Protein AF-A0A9D5JDW1-F1 (afdb_monomer_lite)

Radius of gyration: 13.26 Å; chains: 1; bounding box: 32×32×29 Å

Secondary structure (DSSP, 8-state):
------S---EEEE-HHHHHT---SSSEEEE-TTSPTTEEEEEETTEEEEEETT-HHHHHHHHHTT--

Foldseek 3Di:
DPDQQPDFQKEKEAAPVVLVVDDDSPYHYDHDNVDDHQWIWIAGPVGIDTDHPVPVVVVVVCVVVVPD

Sequence (68 aa):
AIEAAGESGVEVRLNPVDAEACIDENARVLADSALGRGTVVASGAMGSVFASLHDRSLLLARWAAGEK

pLDDT: mean 74.16, std 15.22, range [34.78, 91.62]

Structure (mmCIF, N/CA/C/O backbone):
data_AF-A0A9D5JDW1-F1
#
_entry.id   AF-A0A9D5JDW1-F1
#
loop_
_atom_site.group_PDB
_atom_site.id
_atom_site.type_symbol
_atom_site.label_atom_id
_atom_site.label_alt_id
_atom_site.label_comp_id
_atom_site.label_asym_id
_atom_site.label_entity_id
_atom_site.label_seq_id
_atom_site.pdbx_PDB_ins_code
_atom_site.Cartn_x
_atom_site.Cartn_y
_atom_site.Cartn_z
_atom_site.occupancy
_atom_site.B_iso_or_equiv
_atom_site.auth_seq_id
_atom_site.auth_comp_id
_atom_site.auth_asym_id
_atom_site.auth_atom_id
_atom_site.pdbx_PDB_model_num
ATOM 1 N N . ALA A 1 1 ? 16.135 16.199 -0.904 1.00 37.16 1 ALA A N 1
ATOM 2 C CA . ALA A 1 1 ? 15.996 15.008 -1.757 1.00 37.16 1 ALA A CA 1
ATOM 3 C C . ALA A 1 1 ? 15.714 13.842 -0.829 1.00 37.16 1 ALA A C 1
ATOM 5 O O . ALA A 1 1 ? 16.499 13.639 0.086 1.00 37.16 1 ALA A O 1
ATOM 6 N N . ILE A 1 2 ? 14.568 13.179 -0.965 1.00 34.78 2 ILE A N 1
ATOM 7 C CA . ILE A 1 2 ? 14.317 11.920 -0.257 1.00 34.78 2 ILE A CA 1
ATOM 8 C C . ILE A 1 2 ? 14.646 10.840 -1.282 1.00 34.78 2 ILE A C 1
ATOM 10 O O . ILE A 1 2 ? 13.826 10.510 -2.133 1.00 34.78 2 ILE A O 1
ATOM 14 N N . GLU A 1 3 ? 15.906 10.415 -1.274 1.00 48.94 3 GLU A N 1
ATOM 15 C CA . GLU A 1 3 ? 16.375 9.242 -2.003 1.00 48.94 3 GLU A CA 1
ATOM 16 C C . GLU A 1 3 ? 16.445 8.080 -1.018 1.00 48.94 3 GLU A C 1
ATOM 18 O O . GLU A 1 3 ? 17.255 8.106 -0.097 1.00 48.94 3 GLU A O 1
ATOM 23 N N . ALA A 1 4 ? 15.563 7.102 -1.211 1.00 39.97 4 ALA A N 1
ATOM 24 C CA . ALA A 1 4 ? 15.750 5.696 -0.854 1.00 39.97 4 ALA A CA 1
ATOM 25 C C . ALA A 1 4 ? 14.551 4.910 -1.410 1.00 39.97 4 ALA A C 1
ATOM 27 O O . ALA A 1 4 ? 13.671 4.476 -0.677 1.00 39.97 4 ALA A O 1
ATOM 28 N N . ALA A 1 5 ? 14.482 4.769 -2.737 1.00 45.41 5 ALA A N 1
ATOM 29 C CA . ALA A 1 5 ? 13.716 3.681 -3.334 1.00 45.41 5 ALA A CA 1
ATOM 30 C C . ALA A 1 5 ? 14.604 2.436 -3.246 1.00 45.41 5 ALA A C 1
ATOM 32 O O . ALA A 1 5 ? 15.358 2.136 -4.172 1.00 45.41 5 ALA A O 1
ATOM 33 N N . GLY A 1 6 ? 14.591 1.777 -2.088 1.00 42.22 6 GLY A N 1
ATOM 34 C CA . GLY A 1 6 ? 15.192 0.461 -1.936 1.00 42.22 6 GLY A CA 1
ATOM 35 C C . GLY A 1 6 ? 14.398 -0.532 -2.773 1.00 42.22 6 GLY A C 1
ATOM 36 O O . GLY A 1 6 ? 13.369 -1.000 -2.320 1.00 42.22 6 GLY A O 1
ATOM 37 N N . GLU A 1 7 ? 14.821 -0.728 -4.023 1.00 50.16 7 GLU A N 1
ATOM 38 C CA . GLU A 1 7 ? 14.823 -1.942 -4.864 1.00 50.16 7 GLU A CA 1
ATOM 39 C C . GLU A 1 7 ? 13.703 -3.010 -4.788 1.00 50.16 7 GLU A C 1
ATOM 41 O O . GLU A 1 7 ? 13.820 -4.059 -5.415 1.00 50.16 7 GLU A O 1
ATOM 46 N N . SER A 1 8 ? 12.580 -2.770 -4.122 1.00 54.81 8 SER A N 1
ATOM 47 C CA . SER A 1 8 ? 11.363 -3.559 -4.258 1.00 54.81 8 SER A CA 1
ATOM 48 C C . SER A 1 8 ? 10.445 -2.752 -5.158 1.00 54.81 8 SER A C 1
ATOM 50 O O . SER A 1 8 ? 10.001 -1.665 -4.799 1.00 54.81 8 SER A O 1
ATOM 52 N N . GLY A 1 9 ? 10.180 -3.241 -6.369 1.00 72.44 9 GLY A N 1
ATOM 53 C CA . GLY A 1 9 ? 9.291 -2.603 -7.351 1.00 72.44 9 GLY A CA 1
ATOM 54 C C . GLY A 1 9 ? 7.813 -2.581 -6.934 1.00 72.44 9 GLY A C 1
ATOM 55 O O . GLY A 1 9 ? 6.945 -2.770 -7.782 1.00 72.44 9 GLY A O 1
ATOM 56 N N . VAL A 1 10 ? 7.540 -2.426 -5.636 1.00 81.00 10 VAL A N 1
ATOM 57 C CA . VAL A 1 10 ? 6.227 -2.385 -5.009 1.00 81.00 10 VAL A CA 1
ATOM 58 C C . VAL A 1 10 ? 5.882 -0.933 -4.683 1.00 81.00 10 VAL A C 1
ATOM 60 O O . VAL A 1 10 ? 6.544 -0.260 -3.892 1.00 81.00 10 VAL A O 1
ATOM 63 N N . GLU A 1 11 ? 4.816 -0.456 -5.310 1.00 89.00 11 GLU A N 1
ATOM 64 C CA . GLU A 1 11 ? 4.188 0.832 -5.049 1.00 89.00 11 GLU A CA 1
ATOM 65 C C . GLU A 1 11 ? 2.952 0.613 -4.177 1.00 89.00 11 GLU A C 1
ATOM 67 O O . GLU A 1 11 ? 2.088 -0.197 -4.509 1.00 89.00 11 GLU A O 1
ATOM 72 N N . VAL A 1 12 ? 2.845 1.342 -3.070 1.00 89.06 12 VAL A N 1
ATOM 73 C CA . VAL A 1 12 ? 1.702 1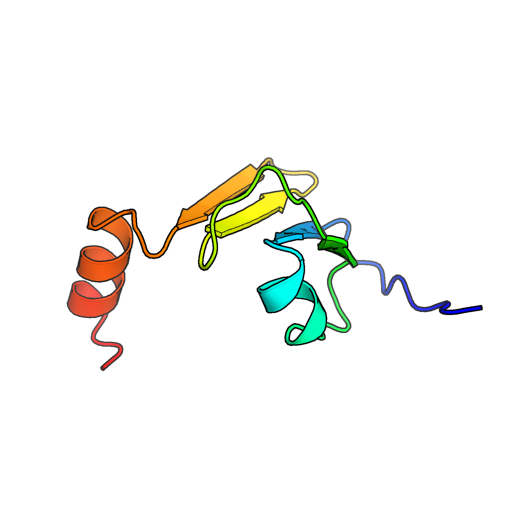.271 -2.157 1.00 89.06 12 VAL A CA 1
ATOM 74 C C . VAL A 1 12 ? 0.973 2.604 -2.189 1.00 89.06 12 VAL A C 1
ATOM 76 O O . VAL A 1 12 ? 1.544 3.635 -1.855 1.00 89.06 12 VAL A O 1
ATOM 79 N N . ARG A 1 13 ? -0.304 2.594 -2.567 1.00 91.25 13 ARG A N 1
ATOM 80 C CA . ARG A 1 13 ? -1.176 3.771 -2.568 1.00 91.25 13 ARG A CA 1
ATOM 81 C C . ARG A 1 13 ? -2.117 3.707 -1.372 1.00 91.25 13 ARG A C 1
ATOM 83 O O . ARG A 1 13 ? -2.775 2.687 -1.151 1.00 91.25 13 ARG A O 1
ATOM 90 N N . LEU A 1 14 ? -2.167 4.797 -0.615 1.00 90.00 14 LEU A N 1
ATOM 91 C CA . LEU A 1 14 ? -2.947 4.958 0.615 1.00 90.00 14 LEU A CA 1
ATOM 92 C C . LEU A 1 14 ? -3.697 6.289 0.600 1.00 90.00 14 LEU A C 1
ATOM 94 O O . LEU A 1 14 ? -3.287 7.222 -0.086 1.00 90.00 14 LEU A O 1
ATOM 98 N N . ASN A 1 15 ? -4.744 6.425 1.414 1.00 91.62 15 ASN A N 1
ATOM 99 C CA . ASN A 1 15 ? -5.309 7.746 1.700 1.00 91.62 15 ASN A CA 1
ATOM 100 C C . ASN A 1 15 ? -4.216 8.677 2.280 1.00 91.62 15 ASN A C 1
ATOM 102 O O . ASN A 1 15 ? -3.408 8.198 3.075 1.00 91.62 15 ASN A O 1
ATOM 106 N N . PRO A 1 16 ? -4.190 9.989 1.964 1.00 88.00 16 PRO A N 1
ATOM 107 C CA . PRO A 1 16 ? -3.129 10.893 2.415 1.00 88.00 16 PRO A CA 1
ATOM 108 C C . PRO A 1 16 ? -2.875 10.888 3.926 1.00 88.00 16 PRO A C 1
ATOM 110 O O . PRO A 1 16 ? -1.724 10.883 4.344 1.00 88.00 16 PRO A O 1
ATOM 113 N N . VAL A 1 17 ? -3.931 10.808 4.743 1.00 88.19 17 VAL A N 1
ATOM 114 C CA . VAL A 1 17 ? -3.801 10.777 6.212 1.00 88.19 17 VAL A CA 1
ATOM 115 C C . VAL A 1 17 ? -3.112 9.496 6.684 1.00 88.19 17 VAL A C 1
ATOM 117 O O . VAL A 1 17 ? -2.347 9.506 7.642 1.00 88.19 17 VAL A O 1
ATOM 120 N N . ASP A 1 18 ? -3.388 8.379 6.015 1.00 85.44 18 ASP A N 1
ATOM 121 C CA . ASP A 1 18 ? -2.821 7.081 6.374 1.00 85.44 18 ASP A CA 1
ATOM 122 C C . ASP A 1 18 ? -1.402 6.924 5.791 1.00 85.44 18 ASP A C 1
ATOM 124 O O . ASP A 1 18 ? -0.551 6.293 6.411 1.00 85.44 18 ASP A O 1
ATOM 128 N N . ALA A 1 19 ? -1.124 7.555 4.642 1.00 85.12 19 ALA A N 1
ATOM 129 C CA . ALA A 1 19 ? 0.199 7.627 4.025 1.00 85.12 19 ALA A CA 1
ATOM 130 C C . ALA A 1 19 ? 1.196 8.421 4.881 1.00 85.12 19 ALA A C 1
ATOM 132 O O . ALA A 1 19 ? 2.339 8.004 5.015 1.00 85.12 19 ALA A O 1
ATOM 133 N N . GLU A 1 20 ? 0.767 9.527 5.498 1.00 83.94 20 GLU A N 1
ATOM 134 C CA . GLU A 1 20 ? 1.613 10.301 6.422 1.00 83.94 20 GLU A CA 1
ATOM 135 C C . GLU A 1 20 ? 2.062 9.481 7.638 1.00 83.94 20 GLU A C 1
ATOM 137 O O . GLU A 1 20 ? 3.160 9.678 8.155 1.00 83.94 20 GLU A O 1
ATOM 142 N N . ALA A 1 21 ? 1.220 8.549 8.087 1.00 79.62 21 ALA A N 1
ATOM 143 C CA . ALA A 1 21 ? 1.518 7.656 9.200 1.00 79.62 21 ALA A CA 1
ATOM 144 C C . ALA A 1 21 ? 2.255 6.371 8.773 1.00 79.62 21 ALA A C 1
ATOM 146 O O . ALA A 1 21 ? 2.675 5.597 9.635 1.00 79.62 21 ALA A O 1
ATOM 147 N N . CYS A 1 22 ? 2.399 6.119 7.469 1.00 77.69 22 CYS A N 1
ATOM 148 C CA . CYS A 1 22 ? 2.995 4.906 6.924 1.00 77.69 22 CYS A CA 1
ATOM 149 C C . CYS A 1 22 ? 4.412 5.188 6.420 1.00 77.69 22 CYS A C 1
ATOM 151 O O . CYS A 1 22 ? 4.617 5.923 5.457 1.00 77.69 22 CYS A O 1
ATOM 153 N N . ILE A 1 23 ? 5.394 4.566 7.067 1.00 73.31 23 ILE A N 1
ATOM 154 C CA . ILE A 1 23 ? 6.790 4.589 6.636 1.00 73.31 23 ILE A CA 1
ATOM 155 C C . ILE A 1 23 ? 7.186 3.141 6.376 1.00 73.31 23 ILE A C 1
ATOM 157 O O . ILE A 1 23 ? 7.211 2.334 7.304 1.00 73.31 23 ILE A O 1
ATOM 161 N N . ASP A 1 24 ? 7.472 2.825 5.118 1.00 74.44 24 ASP A N 1
ATOM 162 C CA . ASP A 1 24 ? 8.001 1.530 4.699 1.00 74.44 24 ASP A CA 1
ATOM 163 C C . ASP A 1 24 ? 9.295 1.771 3.916 1.00 74.44 24 ASP A C 1
ATOM 165 O O . ASP A 1 24 ? 9.315 2.544 2.960 1.00 74.44 24 ASP A O 1
ATOM 169 N N . GLU A 1 25 ? 10.392 1.157 4.356 1.00 75.94 25 GLU A N 1
ATOM 170 C CA . GLU A 1 25 ? 11.712 1.302 3.727 1.00 75.94 25 GLU A CA 1
ATOM 171 C C . GLU A 1 25 ? 11.872 0.458 2.451 1.00 75.94 25 GLU A C 1
ATOM 173 O O . GLU A 1 25 ? 12.771 0.709 1.650 1.00 75.94 25 GLU A O 1
ATOM 178 N N . ASN A 1 26 ? 10.984 -0.519 2.245 1.00 76.38 26 ASN A N 1
ATOM 179 C CA . ASN A 1 26 ? 11.010 -1.463 1.131 1.00 76.38 26 ASN A CA 1
ATOM 180 C C . ASN A 1 26 ? 9.931 -1.172 0.083 1.00 76.38 26 ASN A C 1
ATOM 182 O O . ASN A 1 26 ? 9.861 -1.871 -0.924 1.00 76.38 26 ASN A O 1
ATOM 186 N N . ALA A 1 27 ? 9.062 -0.188 0.305 1.00 79.12 27 ALA A N 1
ATOM 187 C CA . ALA A 1 27 ? 7.984 0.135 -0.615 1.00 79.12 27 ALA A CA 1
ATOM 188 C C . ALA A 1 27 ? 7.887 1.637 -0.862 1.00 79.12 27 ALA A C 1
ATOM 190 O O . ALA A 1 27 ? 8.063 2.467 0.029 1.00 79.12 27 ALA A O 1
ATOM 191 N N . ARG A 1 28 ? 7.527 2.004 -2.093 1.00 84.88 28 ARG A N 1
ATOM 192 C CA . ARG A 1 28 ? 7.218 3.397 -2.403 1.00 84.88 28 ARG A CA 1
ATOM 193 C C . ARG A 1 28 ? 5.786 3.699 -1.981 1.00 84.88 28 ARG A C 1
ATOM 195 O O . ARG A 1 28 ? 4.849 3.332 -2.687 1.00 84.88 28 ARG A O 1
ATOM 202 N N . VAL A 1 29 ? 5.624 4.399 -0.862 1.00 87.06 29 VAL A N 1
ATOM 203 C CA . VAL A 1 29 ? 4.310 4.854 -0.392 1.00 87.06 29 VAL A CA 1
ATOM 204 C C . VAL A 1 29 ? 3.903 6.140 -1.116 1.00 87.06 29 VAL A C 1
ATOM 206 O O . VAL A 1 29 ? 4.650 7.118 -1.155 1.00 87.06 29 VAL A O 1
ATOM 209 N N . LEU A 1 30 ? 2.707 6.142 -1.701 1.00 88.69 30 LEU A N 1
ATOM 210 C CA . LEU A 1 30 ? 2.091 7.273 -2.384 1.00 88.69 30 LEU A CA 1
ATOM 211 C C . LEU A 1 30 ? 0.742 7.610 -1.747 1.00 88.69 30 LEU A C 1
ATOM 213 O O . LEU A 1 30 ? -0.093 6.740 -1.500 1.00 88.69 30 LEU A O 1
ATOM 217 N N . ALA A 1 31 ? 0.511 8.901 -1.538 1.00 89.44 31 ALA A N 1
ATOM 218 C CA . ALA A 1 31 ? -0.783 9.414 -1.118 1.00 89.44 31 ALA A CA 1
ATOM 219 C C . ALA A 1 31 ? -1.738 9.518 -2.320 1.00 89.44 31 ALA A C 1
ATOM 221 O O . ALA A 1 31 ? -1.405 10.121 -3.340 1.00 89.44 31 ALA A O 1
ATOM 222 N N . ASP A 1 32 ? -2.940 8.967 -2.178 1.00 90.50 32 ASP A N 1
ATOM 223 C CA . ASP A 1 32 ? -4.003 8.973 -3.177 1.00 90.50 32 ASP A CA 1
ATOM 224 C C . ASP A 1 32 ? -5.332 9.376 -2.524 1.00 90.50 32 ASP A C 1
ATOM 226 O O . ASP A 1 32 ? -5.945 8.625 -1.762 1.00 90.50 32 ASP A O 1
ATOM 230 N N . SER A 1 33 ? 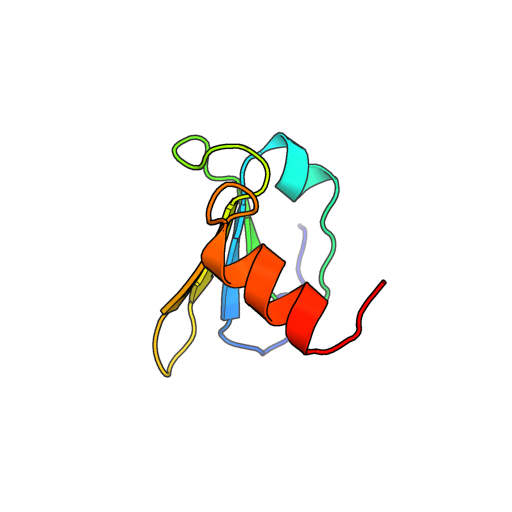-5.779 10.599 -2.807 1.00 88.25 33 SER A N 1
ATOM 231 C CA . SER A 1 33 ? -7.002 11.174 -2.238 1.00 88.25 33 SER A CA 1
ATOM 232 C C . SER A 1 33 ? -8.289 10.552 -2.781 1.00 88.25 33 SER A C 1
ATOM 234 O O . SER A 1 33 ? -9.351 10.786 -2.203 1.00 88.25 33 SER A O 1
ATOM 236 N N . ALA A 1 34 ? -8.217 9.751 -3.850 1.00 88.38 34 ALA A N 1
ATOM 237 C CA . ALA A 1 34 ? -9.360 8.982 -4.331 1.00 88.38 34 ALA A CA 1
ATOM 238 C C . ALA A 1 34 ? -9.638 7.751 -3.451 1.00 88.38 34 ALA A C 1
ATOM 240 O O . ALA A 1 34 ? -10.744 7.209 -3.484 1.00 88.38 34 ALA A O 1
ATOM 241 N N . LEU A 1 35 ? -8.660 7.311 -2.648 1.00 83.94 35 LEU A N 1
ATOM 242 C CA . LEU A 1 35 ? -8.829 6.202 -1.716 1.00 83.94 35 LEU A CA 1
ATOM 243 C C . LEU A 1 35 ? -9.487 6.676 -0.418 1.00 83.94 35 LEU A C 1
ATOM 245 O O . LEU A 1 35 ? -9.051 7.637 0.220 1.00 83.94 35 LEU A O 1
ATOM 249 N N . GLY A 1 36 ? -10.522 5.956 0.017 1.00 85.06 36 GLY A N 1
ATOM 250 C CA . GLY A 1 36 ? -11.078 6.122 1.359 1.00 85.06 36 GLY A CA 1
ATOM 251 C C . GLY A 1 36 ? -10.080 5.674 2.429 1.00 85.06 36 GLY A C 1
ATOM 252 O O . GLY A 1 36 ? -9.267 4.780 2.185 1.00 85.06 36 GLY A O 1
ATOM 253 N N . ARG A 1 37 ? -10.152 6.265 3.628 1.00 84.19 37 ARG A N 1
ATOM 254 C CA . ARG A 1 37 ? -9.292 5.866 4.758 1.00 84.19 37 ARG A CA 1
ATOM 255 C C . ARG A 1 37 ? -9.365 4.363 5.028 1.00 84.19 37 ARG A C 1
ATOM 257 O O . ARG A 1 37 ? -10.422 3.749 4.871 1.00 84.19 37 ARG A O 1
ATOM 264 N N . GLY A 1 38 ? -8.242 3.778 5.434 1.00 83.44 38 GLY A N 1
ATOM 265 C CA . GLY A 1 38 ? -8.132 2.339 5.676 1.00 83.44 38 GLY A CA 1
ATOM 266 C C . GLY A 1 38 ? -8.164 1.485 4.406 1.00 83.44 38 GLY A C 1
ATOM 267 O O . GLY A 1 38 ? -8.419 0.286 4.497 1.00 83.44 38 GLY A O 1
ATOM 268 N N . THR A 1 39 ? -7.949 2.089 3.234 1.00 86.62 39 THR A N 1
ATOM 269 C CA . THR A 1 39 ? -7.792 1.388 1.954 1.00 86.62 39 THR A CA 1
ATOM 270 C C . THR A 1 39 ? -6.331 1.413 1.527 1.00 86.62 39 THR A C 1
ATOM 272 O O . THR A 1 39 ? -5.679 2.453 1.593 1.00 86.62 39 THR A O 1
ATOM 275 N N . VAL A 1 40 ? -5.845 0.263 1.075 1.00 87.94 40 VAL A N 1
ATOM 276 C CA . VAL A 1 40 ? -4.476 0.008 0.643 1.00 87.94 40 VAL A CA 1
ATOM 277 C C . VAL A 1 40 ? -4.498 -0.630 -0.733 1.00 87.94 40 VAL A C 1
ATOM 279 O O . VAL A 1 40 ? -5.187 -1.627 -0.957 1.00 87.94 40 VAL A O 1
ATOM 282 N N . VAL A 1 41 ? -3.709 -0.078 -1.647 1.00 88.50 41 VAL A N 1
ATOM 283 C CA . VAL A 1 41 ? -3.475 -0.674 -2.961 1.00 88.50 41 VAL A CA 1
ATOM 284 C C . VAL A 1 41 ? -1.982 -0.881 -3.128 1.00 88.50 41 VAL A C 1
ATOM 286 O O . VAL A 1 41 ? -1.248 0.083 -3.300 1.00 88.50 41 VAL A O 1
ATOM 289 N N . ALA A 1 42 ? -1.530 -2.129 -3.080 1.00 87.31 42 ALA A N 1
ATOM 290 C CA . ALA A 1 42 ? -0.139 -2.482 -3.334 1.00 87.31 42 ALA A CA 1
ATOM 291 C C . ALA A 1 42 ? -0.014 -3.011 -4.763 1.00 87.31 42 ALA A C 1
ATOM 293 O O . ALA A 1 42 ? -0.715 -3.945 -5.135 1.00 87.31 42 ALA A O 1
ATOM 294 N N . SER A 1 43 ? 0.855 -2.424 -5.576 1.00 85.56 43 SER A N 1
ATOM 295 C CA . SER A 1 43 ? 1.088 -2.816 -6.966 1.00 85.56 43 SER A CA 1
ATOM 296 C C . SER A 1 43 ? 2.548 -3.178 -7.161 1.00 85.56 43 SER A C 1
ATOM 298 O O . SER A 1 43 ? 3.425 -2.408 -6.790 1.00 85.56 43 SER A O 1
ATOM 300 N N . GLY A 1 44 ? 2.808 -4.336 -7.757 1.00 84.81 44 GLY A N 1
ATOM 301 C CA . GLY A 1 44 ? 4.152 -4.772 -8.117 1.00 84.81 44 GLY A CA 1
ATOM 302 C C . GLY A 1 44 ? 4.181 -5.476 -9.468 1.00 84.81 44 GLY A C 1
ATOM 303 O O . GLY A 1 44 ? 3.170 -5.577 -10.162 1.00 84.81 44 GLY A O 1
ATOM 304 N N . ALA A 1 45 ? 5.345 -6.011 -9.837 1.00 78.69 45 ALA A N 1
ATOM 305 C CA . ALA A 1 45 ? 5.558 -6.649 -11.139 1.00 78.69 45 ALA A CA 1
ATOM 306 C C . ALA A 1 45 ? 4.604 -7.827 -11.432 1.00 78.69 45 ALA A C 1
ATOM 308 O O . ALA A 1 45 ? 4.322 -8.111 -12.593 1.00 78.69 45 ALA A O 1
ATOM 309 N N . MET A 1 46 ? 4.103 -8.510 -10.396 1.00 79.31 46 MET A N 1
ATOM 310 C CA . MET A 1 46 ? 3.187 -9.650 -10.540 1.00 79.31 46 MET A CA 1
ATOM 311 C C . MET A 1 46 ? 1.699 -9.273 -10.479 1.00 79.31 46 MET A C 1
ATOM 313 O O . MET A 1 46 ? 0.850 -10.151 -10.617 1.00 79.31 46 MET A O 1
ATOM 317 N N . GLY A 1 47 ? 1.369 -7.992 -10.293 1.00 76.38 47 GLY A N 1
ATOM 318 C CA . GLY A 1 47 ? -0.007 -7.500 -10.228 1.00 76.38 47 GLY A CA 1
ATOM 319 C C . GLY A 1 47 ? -0.276 -6.603 -9.023 1.00 76.38 47 GLY A C 1
ATOM 320 O O . GLY A 1 47 ? 0.641 -6.193 -8.309 1.00 76.38 47 GLY A O 1
ATOM 321 N N . SER A 1 48 ? -1.556 -6.303 -8.808 1.00 81.19 48 SER A N 1
ATOM 322 C CA . SER A 1 48 ? -2.015 -5.415 -7.739 1.00 81.19 48 SER A CA 1
ATOM 323 C C . SER A 1 48 ? -2.886 -6.157 -6.734 1.00 81.19 48 SER A C 1
ATOM 325 O O . SER A 1 48 ? -3.762 -6.938 -7.104 1.00 81.19 48 SER A O 1
ATOM 327 N N . VAL A 1 49 ? -2.668 -5.870 -5.456 1.00 83.62 49 VAL A N 1
ATOM 328 C CA . VAL A 1 49 ? -3.482 -6.321 -4.331 1.00 83.62 49 VAL A CA 1
ATOM 329 C C . VAL A 1 49 ? -4.242 -5.124 -3.782 1.00 83.62 49 VAL A C 1
ATOM 331 O O . VAL A 1 49 ? -3.665 -4.071 -3.509 1.00 83.62 49 VAL A O 1
ATOM 334 N N . PHE A 1 50 ? -5.546 -5.305 -3.609 1.00 83.81 50 PHE A N 1
ATOM 335 C CA . PHE A 1 50 ? -6.435 -4.327 -3.002 1.00 83.81 50 PHE A CA 1
ATOM 336 C C . PHE A 1 50 ? -6.875 -4.836 -1.630 1.00 83.81 50 PHE A C 1
ATOM 338 O O . PHE A 1 50 ? -7.375 -5.955 -1.515 1.00 83.81 50 PHE A O 1
ATOM 345 N N . ALA A 1 51 ? -6.707 -4.012 -0.601 1.00 80.44 51 ALA A N 1
ATOM 346 C CA . ALA A 1 51 ? -7.195 -4.284 0.739 1.00 80.44 51 ALA A CA 1
ATOM 347 C C . ALA A 1 51 ? -7.940 -3.067 1.282 1.00 80.44 51 ALA A C 1
ATOM 349 O O . ALA A 1 51 ? -7.476 -1.939 1.162 1.00 80.44 51 ALA A O 1
ATOM 350 N N . SER A 1 52 ? -9.092 -3.275 1.909 1.00 82.62 52 SER A N 1
ATOM 351 C CA . SER A 1 52 ? -9.811 -2.199 2.587 1.00 82.62 52 SER A CA 1
ATOM 352 C C . SER A 1 52 ? -10.359 -2.689 3.913 1.00 82.62 52 SER A C 1
ATOM 354 O O . SER A 1 52 ? -10.925 -3.774 3.988 1.00 82.62 52 SER A O 1
ATOM 356 N N . LEU A 1 53 ? -10.245 -1.869 4.957 1.00 72.50 53 LEU A N 1
ATOM 357 C CA . LEU A 1 53 ? -10.899 -2.119 6.245 1.00 72.50 53 LEU A CA 1
ATOM 358 C C . LEU A 1 53 ? -12.430 -2.078 6.138 1.00 72.50 53 LEU A C 1
ATOM 360 O O . LEU A 1 53 ? -13.121 -2.656 6.972 1.00 72.50 53 LEU A O 1
ATOM 364 N N . HIS A 1 54 ? -12.966 -1.428 5.103 1.00 70.12 54 HIS A N 1
ATOM 365 C CA . HIS A 1 54 ? -14.395 -1.462 4.794 1.00 70.12 54 HIS A CA 1
ATOM 366 C C . HIS A 1 54 ? -14.803 -2.766 4.096 1.00 70.12 54 HIS A C 1
ATOM 368 O O . HIS A 1 54 ? -15.987 -3.111 4.074 1.00 70.12 54 HIS A O 1
ATOM 374 N N . ASP A 1 55 ? -13.835 -3.515 3.561 1.00 69.56 55 ASP A N 1
ATOM 375 C CA . ASP A 1 55 ? -14.066 -4.838 3.007 1.00 69.56 55 ASP A CA 1
ATOM 376 C C . ASP A 1 55 ? -14.116 -5.864 4.147 1.00 69.56 55 ASP A C 1
ATOM 378 O O . ASP A 1 55 ? -13.110 -6.378 4.650 1.00 69.56 55 ASP A O 1
ATOM 382 N N . ARG A 1 56 ? -15.345 -6.153 4.582 1.00 61.88 56 ARG A N 1
ATOM 383 C CA . ARG A 1 56 ? -15.642 -7.081 5.680 1.00 61.88 56 ARG A CA 1
ATOM 384 C C . ARG A 1 56 ? -15.059 -8.482 5.446 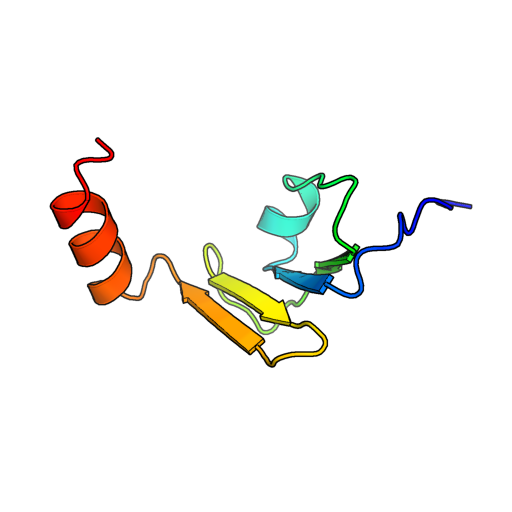1.00 61.88 56 ARG A C 1
ATOM 386 O O . ARG A 1 56 ? -14.834 -9.205 6.413 1.00 61.88 56 ARG A O 1
ATOM 393 N N . SER A 1 57 ? -14.783 -8.854 4.198 1.00 63.94 57 SER A N 1
ATOM 394 C CA . SER A 1 57 ? -14.203 -10.147 3.815 1.00 63.94 57 SER A CA 1
ATOM 395 C C . SER A 1 57 ? -12.766 -10.297 4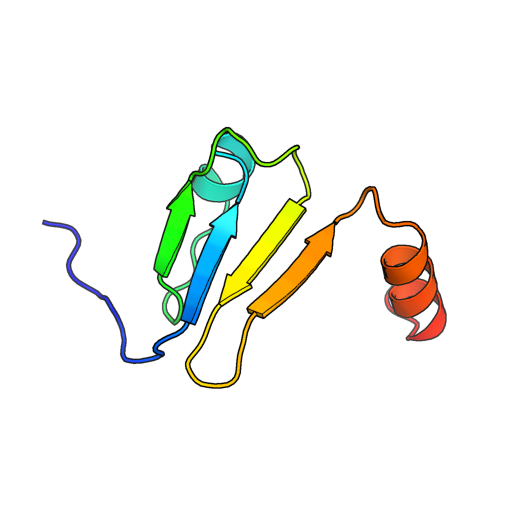.326 1.00 63.94 57 SER A C 1
ATOM 397 O O . SER A 1 57 ? -12.395 -11.368 4.801 1.00 63.94 57 SER A O 1
ATOM 399 N N . LEU A 1 58 ? -11.975 -9.217 4.306 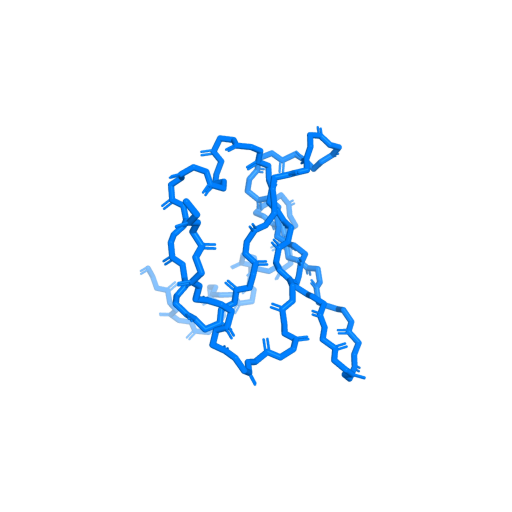1.00 60.66 58 LEU A N 1
ATOM 400 C CA . LEU A 1 58 ? -10.592 -9.208 4.804 1.00 60.66 58 LEU A CA 1
ATOM 401 C C . LEU A 1 58 ? -10.524 -9.186 6.334 1.00 60.66 58 LEU A C 1
ATOM 403 O O . LEU A 1 58 ? -9.687 -9.869 6.921 1.00 60.66 58 LEU A O 1
ATOM 407 N N . LEU A 1 59 ? -11.442 -8.467 6.989 1.00 58.34 59 LEU A N 1
ATOM 408 C CA . LEU A 1 59 ? -11.621 -8.539 8.445 1.00 58.34 59 LEU A CA 1
ATOM 409 C C . LEU A 1 59 ? -11.967 -9.963 8.896 1.00 58.34 59 LEU A C 1
ATOM 411 O O . LEU A 1 59 ? -11.392 -10.465 9.859 1.00 58.34 59 LEU A O 1
ATOM 415 N N . LEU A 1 60 ? -12.874 -10.630 8.176 1.00 63.91 60 LEU A N 1
ATOM 416 C CA . LEU A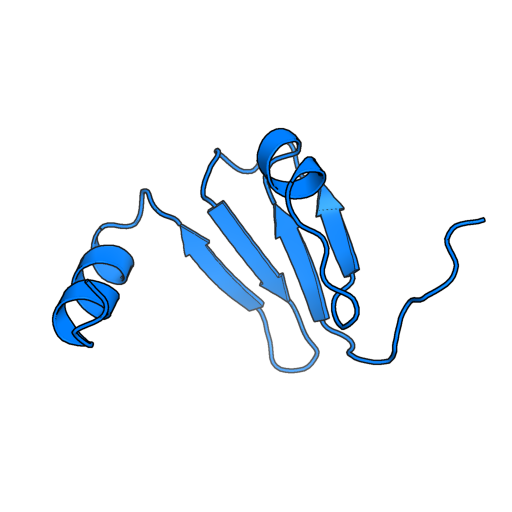 1 60 ? -13.225 -12.026 8.436 1.00 63.91 60 LEU A CA 1
ATOM 417 C C . LEU A 1 60 ? -12.050 -12.970 8.161 1.00 63.91 60 LEU A C 1
ATOM 419 O O . LEU A 1 60 ? -11.853 -13.904 8.931 1.00 63.91 60 LEU A O 1
ATOM 423 N N . ALA A 1 61 ? -11.246 -12.717 7.124 1.00 63.53 61 ALA A N 1
ATOM 424 C CA . ALA A 1 61 ? -10.042 -13.496 6.843 1.00 63.53 61 ALA A CA 1
ATOM 425 C C . ALA A 1 61 ? -8.980 -13.350 7.948 1.00 63.53 61 ALA A C 1
ATOM 427 O O . ALA A 1 61 ? -8.407 -14.353 8.361 1.00 63.53 61 ALA A O 1
ATOM 428 N N . ARG A 1 62 ? -8.763 -12.141 8.489 1.00 59.19 62 ARG A N 1
ATOM 429 C CA . ARG A 1 62 ? -7.861 -11.907 9.636 1.00 59.19 62 ARG A CA 1
ATOM 430 C C . ARG A 1 62 ? -8.369 -12.526 10.934 1.00 59.19 62 ARG A C 1
ATOM 432 O O . ARG A 1 62 ? -7.602 -13.169 11.646 1.00 59.19 62 ARG A O 1
ATOM 439 N N . TRP A 1 63 ? -9.672 -12.417 11.197 1.00 58.81 63 TRP A N 1
ATOM 440 C CA . TRP A 1 63 ? -10.307 -13.109 12.320 1.00 58.81 63 TRP A CA 1
ATOM 441 C C . TRP A 1 63 ? -10.172 -14.632 12.189 1.00 58.81 63 TRP A C 1
ATOM 443 O O . TRP A 1 63 ? -9.853 -15.315 13.160 1.00 58.81 63 TRP A O 1
ATOM 453 N N . ALA A 1 64 ? -10.369 -15.172 10.982 1.00 65.25 64 ALA A N 1
ATOM 454 C CA . ALA A 1 64 ? -10.175 -16.590 10.689 1.00 65.25 64 ALA A CA 1
ATOM 455 C C . ALA A 1 64 ? -8.700 -17.017 10.788 1.00 65.25 64 ALA A C 1
ATOM 457 O O . ALA A 1 64 ? -8.426 -18.147 11.186 1.00 65.25 64 ALA A O 1
ATOM 458 N N . ALA A 1 65 ? -7.759 -16.119 10.481 1.00 71.44 65 ALA A N 1
ATOM 459 C CA . ALA A 1 65 ? -6.323 -16.328 10.654 1.00 71.44 65 ALA A CA 1
ATOM 460 C C . ALA A 1 65 ? -5.860 -16.233 12.123 1.00 71.44 65 ALA A C 1
ATOM 462 O O . ALA A 1 65 ? -4.716 -16.566 12.422 1.00 71.44 65 ALA A O 1
ATOM 463 N N . GLY A 1 66 ? -6.738 -15.829 13.049 1.00 50.41 66 GLY A N 1
ATOM 464 C CA . GLY A 1 66 ? -6.451 -15.793 14.484 1.00 50.41 66 GLY A CA 1
ATOM 465 C C . GLY A 1 66 ? -5.637 -14.583 14.949 1.00 50.41 66 GLY A C 1
ATOM 466 O O . GLY A 1 66 ? -5.207 -14.559 16.103 1.00 50.41 66 GLY A O 1
ATOM 467 N N . GLU A 1 67 ? -5.449 -13.578 14.092 1.00 57.31 67 GLU A N 1
ATOM 468 C CA . GLU A 1 67 ? -4.843 -12.300 14.471 1.00 57.31 67 GLU A CA 1
ATOM 469 C C . GLU A 1 67 ? -5.894 -11.476 15.241 1.00 57.31 67 GLU A C 1
ATOM 471 O O . GLU A 1 67 ? -6.846 -10.963 14.647 1.00 57.31 67 GLU A O 1
ATOM 476 N N . LYS A 1 68 ? -5.775 -11.442 16.577 1.00 50.16 68 LYS A N 1
ATOM 477 C CA . LYS A 1 68 ? -6.637 -10.671 17.493 1.00 50.16 68 LYS A CA 1
ATOM 478 C C . LYS A 1 68 ? -6.137 -9.249 17.694 1.00 50.16 68 LYS A C 1
ATOM 480 O O . LYS A 1 68 ? -4.912 -9.097 17.893 1.00 50.16 68 LYS A O 1
#